Protein AF-A0A527GIJ1-F1 (afdb_monomer_lite)

Sequence (91 aa):
IAIMTRAAPAKLLGLTDRGHLGAGATADIAVYRRDRSIAKMLGQAAYVFKDGDLVVQDGEIIHYRWGKALRLKPPVDKAMVRRLEDYHQQR

pLDDT: mean 95.65, std 5.12, range [54.84, 98.56]

Radius of gyration: 20.39 Å; chains: 1; bounding box: 52×24×48 Å

Structure (mmCIF, N/CA/C/O backbone):
data_AF-A0A527GIJ1-F1
#
_entry.id   AF-A0A527GIJ1-F1
#
loop_
_atom_site.group_PDB
_atom_site.id
_atom_site.type_symbol
_atom_site.label_atom_id
_atom_site.label_alt_id
_atom_site.label_comp_id
_atom_site.label_asym_id
_atom_site.label_entity_id
_atom_site.label_seq_id
_atom_site.pdbx_PDB_ins_code
_atom_site.Cartn_x
_atom_site.Cartn_y
_atom_site.Cartn_z
_atom_site.occupancy
_atom_site.B_iso_or_equiv
_atom_site.auth_seq_id
_atom_site.auth_comp_id
_atom_site.auth_asym_id
_atom_site.auth_atom_id
_atom_site.pdbx_PDB_model_num
ATOM 1 N N . ILE A 1 1 ? -13.393 9.756 3.877 1.00 89.06 1 ILE A N 1
ATOM 2 C CA . ILE A 1 1 ? -12.099 9.148 4.292 1.00 89.06 1 ILE A CA 1
ATOM 3 C C . ILE A 1 1 ? -11.539 8.209 3.220 1.00 89.06 1 ILE A C 1
ATOM 5 O O . ILE A 1 1 ? -10.463 8.500 2.717 1.00 89.06 1 ILE A O 1
ATOM 9 N N . ALA A 1 2 ? -12.243 7.142 2.812 1.00 95.38 2 ALA A N 1
ATOM 10 C CA . ALA A 1 2 ? -11.711 6.154 1.856 1.00 95.38 2 ALA A CA 1
ATOM 11 C C . ALA A 1 2 ? -11.281 6.736 0.490 1.00 95.38 2 ALA A C 1
ATOM 13 O O . ALA A 1 2 ? -10.250 6.337 -0.037 1.00 95.38 2 ALA A O 1
ATOM 14 N N . ILE A 1 3 ? -12.002 7.729 -0.047 1.00 97.56 3 ILE A N 1
ATOM 15 C CA . ILE A 1 3 ? -11.627 8.395 -1.310 1.00 97.56 3 ILE A CA 1
ATOM 16 C C . ILE A 1 3 ? -10.244 9.051 -1.198 1.00 97.56 3 ILE A C 1
ATOM 18 O O . ILE A 1 3 ? -9.335 8.695 -1.936 1.00 97.56 3 ILE A O 1
ATOM 22 N N . MET A 1 4 ? -10.079 9.951 -0.226 1.00 97.69 4 MET A N 1
ATOM 23 C CA . MET A 1 4 ? -8.845 10.708 0.034 1.00 97.69 4 MET A CA 1
ATOM 24 C C . MET A 1 4 ? -7.614 9.824 0.249 1.00 97.69 4 MET A C 1
ATOM 26 O O . MET A 1 4 ? -6.509 10.202 -0.109 1.00 97.69 4 MET A O 1
ATOM 30 N N . THR A 1 5 ? -7.800 8.668 0.875 1.00 96.12 5 THR A N 1
ATOM 31 C CA . THR A 1 5 ? -6.692 7.866 1.410 1.00 96.12 5 THR A CA 1
ATOM 32 C C . THR A 1 5 ? -6.415 6.602 0.600 1.00 96.12 5 THR A C 1
ATOM 34 O O . THR A 1 5 ? -5.382 5.976 0.807 1.00 96.12 5 THR A O 1
ATOM 37 N N . ARG A 1 6 ? -7.352 6.167 -0.257 1.00 97.81 6 ARG A N 1
ATOM 38 C CA . ARG A 1 6 ? -7.253 4.922 -1.037 1.00 97.81 6 ARG A CA 1
ATOM 39 C C . ARG A 1 6 ? -7.581 5.174 -2.510 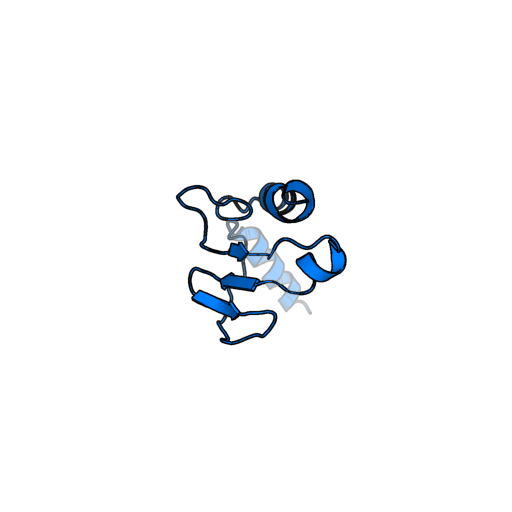1.00 97.81 6 ARG A C 1
ATOM 41 O O . ARG A 1 6 ? -6.676 5.166 -3.338 1.00 97.81 6 ARG A O 1
ATOM 48 N N . ALA A 1 7 ? -8.846 5.452 -2.834 1.00 97.94 7 ALA A N 1
ATOM 49 C CA . ALA A 1 7 ? -9.304 5.474 -4.228 1.00 97.94 7 ALA A CA 1
ATOM 50 C C . ALA A 1 7 ? -8.653 6.585 -5.074 1.00 97.94 7 ALA A C 1
ATOM 52 O O . ALA A 1 7 ? -8.201 6.321 -6.186 1.00 97.94 7 ALA A O 1
ATOM 53 N N . ALA A 1 8 ? -8.574 7.818 -4.559 1.00 98.25 8 ALA A N 1
ATOM 54 C CA . ALA A 1 8 ? -7.978 8.932 -5.296 1.00 98.25 8 ALA A CA 1
ATOM 55 C C . ALA A 1 8 ? -6.455 8.768 -5.486 1.00 98.25 8 ALA A C 1
ATOM 57 O O . ALA A 1 8 ? -6.014 8.900 -6.628 1.00 98.25 8 ALA A O 1
ATOM 58 N N . PRO A 1 9 ? -5.656 8.400 -4.459 1.00 98.31 9 PRO A N 1
ATOM 59 C CA . PRO A 1 9 ? -4.239 8.086 -4.652 1.00 98.31 9 PRO A CA 1
ATOM 60 C C . PRO A 1 9 ? -3.981 6.957 -5.659 1.00 98.31 9 PRO A C 1
ATOM 62 O O . PRO A 1 9 ? -3.137 7.110 -6.538 1.00 98.31 9 PRO A O 1
ATOM 65 N N . ALA A 1 10 ? -4.723 5.846 -5.579 1.00 98.00 10 ALA A N 1
ATOM 66 C CA . ALA A 1 10 ? -4.548 4.727 -6.507 1.00 98.00 10 ALA A CA 1
ATOM 67 C C . ALA A 1 10 ? -4.855 5.137 -7.954 1.00 98.00 10 ALA A C 1
ATOM 69 O O . ALA A 1 10 ? -4.068 4.856 -8.857 1.00 98.00 10 ALA A O 1
ATOM 70 N N . LYS A 1 11 ? -5.950 5.882 -8.162 1.00 97.88 11 LYS A N 1
ATOM 71 C CA . LYS A 1 11 ? -6.317 6.416 -9.478 1.00 97.88 11 LYS A CA 1
ATOM 72 C C . LYS A 1 11 ? -5.269 7.392 -10.015 1.00 97.88 11 LYS A C 1
ATOM 74 O O . LYS A 1 11 ? -4.924 7.308 -11.188 1.00 97.88 11 LYS A O 1
ATOM 79 N N . LEU A 1 12 ? -4.757 8.287 -9.169 1.00 98.06 12 LEU A N 1
ATOM 80 C CA . LEU A 1 12 ? -3.724 9.258 -9.540 1.00 98.06 12 LEU A CA 1
ATOM 81 C C . LEU A 1 12 ? -2.427 8.573 -9.999 1.00 98.06 12 LEU A C 1
ATOM 83 O O . LEU A 1 12 ? -1.802 9.028 -10.950 1.00 98.06 12 LEU A O 1
ATOM 87 N N . LEU A 1 13 ? -2.048 7.471 -9.349 1.00 97.44 13 LEU A N 1
ATOM 88 C CA . LEU A 1 13 ? -0.849 6.693 -9.675 1.00 97.44 13 LEU A CA 1
ATOM 89 C C . LEU A 1 13 ? -1.067 5.648 -10.785 1.00 97.44 13 LEU A C 1
ATOM 91 O O . LEU A 1 13 ? -0.129 4.938 -11.138 1.00 97.44 13 LEU A O 1
ATOM 95 N N . GLY A 1 14 ? -2.286 5.518 -11.322 1.00 96.94 14 GLY A N 1
ATOM 96 C CA . GLY A 1 14 ? -2.618 4.510 -12.336 1.00 96.94 14 GLY A CA 1
ATOM 97 C C . GLY A 1 14 ? -2.636 3.067 -11.813 1.00 96.94 14 GLY A C 1
ATOM 98 O O . GLY A 1 14 ? -2.528 2.128 -12.598 1.00 96.94 14 GLY A O 1
ATOM 99 N N . LEU A 1 15 ? -2.768 2.869 -10.499 1.00 97.25 15 LEU A N 1
ATOM 100 C CA . LEU A 1 15 ? -2.807 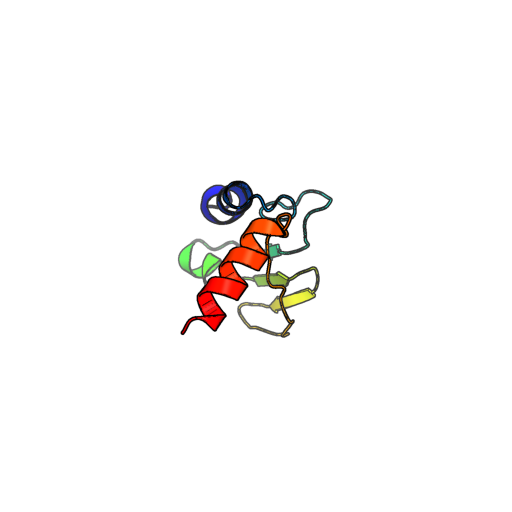1.550 -9.863 1.00 97.25 15 LEU A CA 1
ATOM 101 C C . LEU A 1 15 ? -4.224 0.973 -9.931 1.00 97.25 15 LEU A C 1
ATOM 103 O O . LEU A 1 15 ? -5.001 1.084 -8.984 1.00 97.25 15 LEU A O 1
ATOM 107 N N . THR A 1 16 ? -4.570 0.373 -11.069 1.00 96.44 16 THR A N 1
ATOM 108 C CA . THR A 1 16 ? -5.921 -0.151 -11.339 1.00 96.44 16 THR A CA 1
ATOM 109 C C . THR A 1 16 ? -6.294 -1.378 -10.515 1.00 96.44 16 THR A C 1
ATOM 111 O O . THR A 1 16 ? -7.454 -1.756 -10.505 1.00 96.44 16 THR A O 1
ATOM 114 N N . ASP A 1 17 ? -5.328 -2.022 -9.867 1.00 96.81 17 ASP A N 1
ATOM 115 C CA . ASP A 1 17 ? -5.514 -3.204 -9.024 1.00 96.81 17 ASP A CA 1
ATOM 116 C C . ASP A 1 17 ? -5.555 -2.861 -7.524 1.00 96.81 17 ASP A C 1
ATOM 118 O O . ASP A 1 17 ? -5.542 -3.761 -6.683 1.00 96.81 17 ASP A O 1
ATOM 122 N N . ARG A 1 18 ? -5.555 -1.570 -7.163 1.00 97.62 18 ARG A N 1
ATOM 123 C CA . ARG A 1 18 ? -5.498 -1.076 -5.779 1.00 97.62 18 ARG A CA 1
ATOM 124 C C . ARG A 1 18 ? -6.483 0.061 -5.540 1.00 97.62 18 ARG A C 1
ATOM 126 O O . ARG A 1 18 ? -7.014 0.683 -6.452 1.00 97.62 18 ARG A O 1
ATOM 133 N N . GLY A 1 19 ? -6.723 0.349 -4.261 1.00 97.25 19 GLY A N 1
ATOM 134 C CA . GLY A 1 19 ? -7.592 1.450 -3.835 1.00 97.25 19 GLY A CA 1
ATOM 135 C C . GLY A 1 19 ? -9.094 1.152 -3.912 1.00 97.25 19 GLY A C 1
ATOM 136 O O . GLY A 1 19 ? -9.893 2.044 -3.622 1.00 97.25 19 GLY A O 1
ATOM 137 N N . HIS A 1 20 ? -9.478 -0.083 -4.246 1.00 98.25 20 HIS A N 1
ATOM 138 C CA . HIS A 1 20 ? -10.854 -0.583 -4.238 1.00 98.25 20 HIS A CA 1
ATOM 139 C C . HIS A 1 20 ? -10.919 -2.047 -3.773 1.00 98.25 20 HIS A C 1
ATOM 141 O O . HIS A 1 20 ? -9.896 -2.712 -3.666 1.00 98.25 20 HIS A O 1
ATOM 147 N N . LEU A 1 21 ? -12.136 -2.543 -3.515 1.00 98.25 21 LEU A N 1
ATOM 148 C CA . LEU A 1 21 ? -12.408 -3.916 -3.049 1.00 98.25 21 LEU A CA 1
ATOM 149 C C . LEU A 1 21 ? -13.180 -4.772 -4.073 1.00 98.25 21 LEU A C 1
ATOM 151 O O . LEU A 1 21 ? -13.621 -5.870 -3.752 1.00 98.25 21 LEU A O 1
ATOM 155 N N . GLY A 1 22 ? -13.393 -4.261 -5.291 1.00 97.75 22 GLY A N 1
ATOM 156 C CA . GLY A 1 22 ? -14.005 -5.029 -6.381 1.00 97.75 22 GLY A CA 1
ATOM 157 C C . GLY A 1 22 ? -13.159 -6.231 -6.823 1.00 97.75 22 GLY A C 1
ATOM 158 O O . GLY A 1 22 ? -11.951 -6.269 -6.585 1.00 97.75 22 GLY A O 1
ATOM 159 N N . ALA A 1 23 ? -13.792 -7.196 -7.494 1.00 97.62 23 ALA A N 1
ATOM 160 C CA . ALA A 1 23 ? -13.111 -8.368 -8.043 1.00 97.62 23 ALA A CA 1
ATOM 161 C C . ALA A 1 23 ? -11.935 -7.968 -8.956 1.00 97.62 23 ALA A C 1
ATOM 163 O O . ALA A 1 23 ? -12.033 -7.011 -9.723 1.00 97.62 23 ALA A O 1
ATOM 164 N N . GLY A 1 24 ? -10.821 -8.700 -8.854 1.00 96.19 24 GLY A N 1
ATOM 165 C CA . GLY A 1 24 ? -9.572 -8.391 -9.561 1.00 96.19 24 GLY A CA 1
ATOM 166 C C . GLY A 1 24 ? -8.644 -7.412 -8.831 1.00 96.19 24 GLY A C 1
ATOM 167 O O . GLY A 1 24 ? -7.507 -7.236 -9.260 1.00 96.19 24 GLY A O 1
ATOM 168 N N . ALA A 1 25 ? -9.081 -6.812 -7.718 1.00 97.81 25 ALA A N 1
ATOM 169 C CA . ALA A 1 25 ? -8.190 -6.059 -6.842 1.00 97.81 25 ALA A CA 1
ATOM 170 C C . ALA A 1 25 ? -7.159 -6.973 -6.168 1.00 97.81 25 ALA A C 1
ATOM 172 O O . ALA A 1 25 ? -7.446 -8.117 -5.808 1.00 97.81 25 ALA A O 1
ATOM 173 N N . THR A 1 26 ? -5.983 -6.416 -5.899 1.00 97.62 26 THR A N 1
ATOM 174 C CA . THR A 1 26 ? -5.065 -6.976 -4.911 1.00 97.62 26 THR A CA 1
ATOM 175 C C . THR A 1 26 ? -5.762 -7.002 -3.548 1.00 97.62 26 THR A C 1
ATOM 177 O O . THR A 1 26 ? -6.377 -6.012 -3.149 1.00 97.62 26 THR A O 1
ATOM 180 N N . ALA A 1 27 ? -5.631 -8.106 -2.809 1.00 97.62 27 ALA A N 1
ATOM 181 C CA . ALA A 1 27 ? -6.187 -8.274 -1.464 1.00 97.62 27 ALA A CA 1
ATOM 182 C C . ALA A 1 27 ? -5.394 -7.491 -0.391 1.00 97.62 27 ALA A C 1
ATOM 184 O O . ALA A 1 27 ? -4.902 -8.055 0.587 1.00 97.62 27 ALA A O 1
ATOM 185 N N . ASP A 1 28 ? -5.276 -6.179 -0.602 1.00 97.81 28 ASP A N 1
ATOM 186 C CA . ASP A 1 28 ? -4.745 -5.193 0.336 1.00 97.81 28 ASP A CA 1
ATOM 187 C C . ASP A 1 28 ? -5.927 -4.560 1.092 1.00 97.81 28 ASP A C 1
ATOM 189 O O . ASP A 1 28 ? -6.607 -3.664 0.583 1.00 97.81 28 ASP A O 1
ATOM 193 N N . ILE A 1 29 ? -6.215 -5.057 2.299 1.00 98.31 29 ILE A N 1
ATOM 194 C CA . ILE A 1 29 ? -7.451 -4.750 3.039 1.00 98.31 29 ILE A CA 1
ATOM 195 C C . ILE A 1 29 ? -7.105 -4.260 4.443 1.00 98.31 29 ILE A C 1
ATOM 197 O O . ILE A 1 29 ? -6.361 -4.915 5.161 1.00 98.31 29 ILE A O 1
ATOM 201 N N . ALA A 1 30 ? -7.694 -3.140 4.865 1.00 98.31 30 ALA A N 1
ATOM 202 C CA . ALA A 1 30 ? -7.622 -2.660 6.244 1.00 98.31 30 ALA A CA 1
ATOM 203 C C . ALA A 1 30 ? -9.021 -2.668 6.873 1.00 98.31 30 ALA A C 1
ATOM 205 O O . ALA A 1 30 ? -9.943 -2.040 6.345 1.00 98.31 30 ALA A O 1
ATOM 206 N N . VAL A 1 31 ? -9.170 -3.359 8.003 1.00 98.25 31 VAL A N 1
ATOM 207 C CA . VAL A 1 31 ? -10.418 -3.464 8.767 1.00 98.25 31 VAL A CA 1
ATOM 208 C C . VAL A 1 31 ? -10.267 -2.690 10.070 1.00 98.25 31 VAL A C 1
ATOM 210 O O . VAL A 1 31 ? -9.309 -2.887 10.812 1.00 98.25 31 VAL A O 1
ATOM 213 N N . TYR A 1 32 ? -11.237 -1.831 10.373 1.00 97.62 32 TYR A N 1
ATOM 214 C CA . TYR A 1 32 ? -11.250 -1.011 11.583 1.00 97.62 32 TYR A CA 1
ATOM 215 C C . TYR A 1 32 ? -12.497 -1.315 12.413 1.00 97.62 32 TYR A C 1
ATOM 217 O O . TYR A 1 32 ? -13.600 -1.402 11.865 1.00 97.62 32 TYR A O 1
ATOM 225 N N . ARG A 1 33 ? -12.346 -1.447 13.737 1.00 96.81 33 ARG A N 1
ATOM 226 C CA . ARG A 1 33 ? -13.504 -1.526 14.642 1.00 96.81 33 ARG A CA 1
ATOM 227 C C . ARG A 1 33 ? -14.110 -0.138 14.788 1.00 96.81 33 ARG A C 1
ATOM 229 O O . ARG A 1 33 ? -13.385 0.833 14.971 1.00 96.81 33 ARG A O 1
ATOM 236 N N . ARG A 1 34 ? -15.438 -0.040 14.731 1.00 95.38 34 ARG A N 1
ATOM 237 C CA . ARG A 1 34 ? -16.130 1.237 14.947 1.00 95.38 34 ARG A CA 1
ATOM 238 C C . ARG A 1 34 ? -15.831 1.756 16.355 1.00 95.38 34 ARG A C 1
ATOM 240 O O . ARG A 1 34 ? -16.044 1.041 17.328 1.00 95.38 34 ARG A O 1
ATOM 247 N N . ASP A 1 35 ? -15.395 3.005 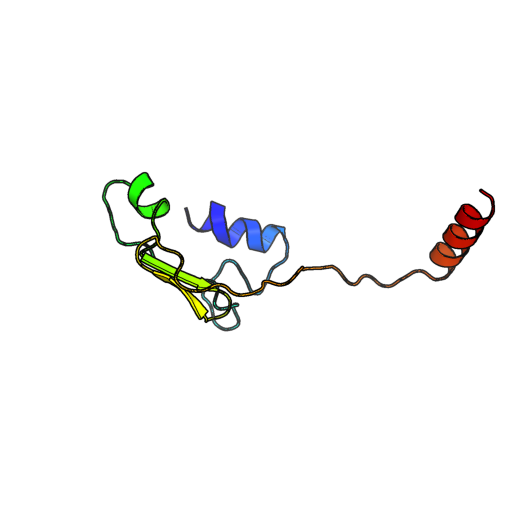16.444 1.00 95.31 35 ASP A N 1
ATOM 248 C CA . ASP A 1 35 ? -15.164 3.734 17.692 1.00 95.31 35 ASP A CA 1
ATOM 249 C C . ASP A 1 35 ? -15.647 5.183 17.497 1.00 95.31 35 ASP A C 1
ATOM 251 O O . ASP A 1 35 ? -15.667 5.692 16.372 1.00 95.31 35 ASP A O 1
ATOM 255 N N . ARG A 1 36 ? -16.065 5.852 18.577 1.00 96.62 36 ARG A N 1
ATOM 256 C CA . ARG A 1 36 ? -16.436 7.277 18.533 1.00 96.62 36 ARG A CA 1
ATOM 257 C C . ARG A 1 36 ? -15.215 8.155 18.252 1.00 96.62 36 ARG A C 1
ATOM 259 O O . ARG A 1 36 ? -15.336 9.192 17.606 1.00 96.62 36 ARG A O 1
ATOM 266 N N . SER A 1 37 ? -14.042 7.734 18.718 1.00 96.62 37 SER A N 1
ATOM 267 C CA . SER A 1 37 ? -12.766 8.367 18.418 1.00 96.62 37 SER A CA 1
ATOM 268 C C . SER A 1 37 ? -12.223 7.855 17.086 1.00 96.62 37 SER A C 1
ATOM 270 O O . SER A 1 37 ? -11.637 6.775 16.998 1.00 96.62 37 SER A O 1
ATOM 272 N N . ILE A 1 38 ? -12.369 8.668 16.037 1.00 94.25 38 ILE A N 1
ATOM 273 C CA . ILE A 1 38 ? -11.821 8.369 14.703 1.00 94.25 38 ILE A CA 1
ATOM 274 C C . ILE A 1 38 ? -10.295 8.224 14.746 1.00 94.25 38 ILE A C 1
ATOM 276 O O . ILE A 1 38 ? -9.742 7.381 14.042 1.00 94.25 38 ILE A O 1
ATOM 280 N N . ALA A 1 39 ? -9.622 9.005 15.595 1.00 94.69 39 ALA A N 1
ATOM 281 C CA . ALA A 1 39 ? -8.178 8.916 15.784 1.00 94.69 39 ALA A CA 1
ATOM 282 C C . ALA A 1 39 ? -7.769 7.542 16.332 1.00 94.69 39 ALA A C 1
ATOM 284 O O . ALA A 1 39 ? -6.889 6.898 15.767 1.00 94.69 39 ALA A O 1
ATOM 285 N N . LYS A 1 40 ? -8.458 7.053 17.372 1.00 94.62 40 LYS A N 1
ATOM 286 C CA . LYS A 1 40 ? -8.209 5.719 17.934 1.00 94.62 40 LYS A CA 1
ATOM 287 C C . LYS A 1 40 ? -8.523 4.622 16.918 1.00 94.62 40 LYS A C 1
ATOM 289 O O . LYS A 1 40 ? -7.712 3.725 16.719 1.00 94.62 40 LYS A O 1
ATOM 294 N N . MET A 1 41 ? -9.662 4.737 16.230 1.00 95.38 41 MET A N 1
ATOM 295 C CA . MET A 1 41 ? -10.078 3.791 15.195 1.00 95.38 41 MET A CA 1
ATOM 296 C C . MET A 1 41 ? -9.030 3.657 14.086 1.00 95.38 41 MET A C 1
ATOM 298 O O . MET A 1 41 ? -8.681 2.545 13.718 1.00 95.38 41 MET A O 1
ATOM 302 N N . LEU A 1 42 ? -8.541 4.767 13.527 1.00 95.44 42 LEU A N 1
ATOM 303 C CA . LEU A 1 42 ? -7.601 4.729 12.403 1.00 95.44 42 LEU A CA 1
ATOM 304 C C . LEU A 1 42 ? -6.152 4.478 12.832 1.00 95.44 42 LEU A C 1
ATOM 306 O O . LEU A 1 42 ? -5.372 3.995 12.013 1.00 95.44 42 LEU A O 1
ATOM 310 N N . GLY A 1 43 ? -5.804 4.786 14.084 1.00 95.62 43 GLY A N 1
ATOM 311 C CA . GLY A 1 43 ? -4.483 4.523 14.654 1.00 95.62 43 GLY A CA 1
ATOM 312 C C . GLY A 1 43 ? -4.222 3.045 14.951 1.00 95.62 43 GLY A C 1
ATOM 313 O O . GLY A 1 43 ? -3.069 2.633 14.949 1.00 95.62 43 GLY A O 1
ATOM 314 N N . GLN A 1 44 ? -5.271 2.240 15.164 1.00 96.50 44 GLN A N 1
ATOM 315 C CA . GLN A 1 44 ? -5.160 0.805 15.446 1.00 96.50 44 GLN A CA 1
ATOM 316 C C . GLN A 1 44 ? -6.147 0.004 14.590 1.00 96.50 44 GLN A C 1
ATOM 318 O O . GLN A 1 44 ? -7.329 -0.134 14.913 1.00 96.50 44 GLN A O 1
ATOM 323 N N . ALA A 1 45 ? -5.656 -0.536 13.472 1.00 97.31 45 ALA A N 1
ATOM 324 C CA . ALA A 1 45 ? -6.443 -1.433 12.634 1.00 97.31 45 ALA A CA 1
ATOM 325 C C . ALA A 1 45 ? -6.717 -2.759 13.360 1.00 97.31 45 ALA A C 1
ATOM 327 O O . ALA A 1 45 ? -5.826 -3.332 13.980 1.00 97.31 45 ALA A O 1
ATOM 328 N N . ALA A 1 46 ? -7.943 -3.267 13.236 1.00 98.19 46 ALA A N 1
ATOM 329 C CA . ALA A 1 46 ? -8.314 -4.581 13.754 1.00 98.19 46 ALA A CA 1
ATOM 330 C C . ALA A 1 46 ? -7.608 -5.688 12.970 1.00 98.19 46 ALA A C 1
ATOM 332 O O . ALA A 1 46 ? -7.093 -6.629 13.555 1.00 98.19 46 ALA A O 1
ATOM 333 N N . TYR A 1 47 ? -7.569 -5.538 11.645 1.00 98.56 47 TYR A N 1
ATOM 334 C CA . TYR A 1 47 ? -6.868 -6.447 10.750 1.00 98.56 47 TYR A CA 1
ATOM 335 C C . TYR A 1 47 ? -6.274 -5.672 9.580 1.00 98.56 47 TYR A C 1
ATOM 337 O O . TYR A 1 47 ? -6.909 -4.748 9.057 1.00 98.56 47 TYR A O 1
ATOM 345 N N . VAL A 1 48 ? -5.087 -6.077 9.135 1.00 98.38 48 VAL A N 1
ATOM 346 C CA . VAL A 1 48 ? -4.528 -5.656 7.846 1.00 98.38 48 VAL A CA 1
ATOM 347 C C . VAL A 1 48 ? -4.100 -6.889 7.073 1.00 98.38 48 VAL A C 1
ATOM 349 O O . VAL A 1 48 ? -3.313 -7.694 7.569 1.00 98.38 48 VAL A O 1
ATOM 352 N N . PHE A 1 49 ? -4.607 -7.003 5.851 1.00 98.12 49 PHE A N 1
ATOM 353 C CA . PHE A 1 49 ? -4.210 -8.008 4.879 1.00 98.12 49 PHE A CA 1
ATOM 354 C C . PHE A 1 49 ? -3.329 -7.361 3.817 1.00 98.12 49 PHE A C 1
ATOM 356 O O . PHE A 1 49 ? -3.661 -6.284 3.313 1.00 98.12 49 PHE A O 1
ATOM 363 N N . LYS A 1 50 ? -2.223 -8.022 3.475 1.00 97.81 50 LYS A N 1
ATOM 364 C CA . LYS A 1 50 ? -1.298 -7.617 2.416 1.00 97.81 50 LYS A CA 1
ATOM 365 C C . LYS A 1 50 ? -1.178 -8.743 1.399 1.00 97.81 50 LYS A C 1
ATOM 367 O O . LYS A 1 50 ? -0.685 -9.823 1.721 1.00 97.81 50 LYS A O 1
ATOM 372 N N . ASP A 1 51 ? -1.602 -8.474 0.165 1.00 96.50 51 ASP A N 1
ATOM 373 C CA . ASP A 1 51 ? -1.659 -9.460 -0.920 1.00 96.50 51 ASP A CA 1
ATOM 374 C C . ASP A 1 51 ? -2.352 -10.777 -0.467 1.00 96.50 51 ASP A C 1
ATOM 376 O O . ASP A 1 51 ? -1.941 -11.873 -0.846 1.00 96.50 51 ASP A O 1
ATOM 380 N N . GLY A 1 52 ? -3.381 -10.665 0.387 1.00 96.31 52 GLY A N 1
ATOM 381 C CA . GLY A 1 52 ? -4.150 -11.787 0.944 1.00 96.31 52 GLY A CA 1
ATOM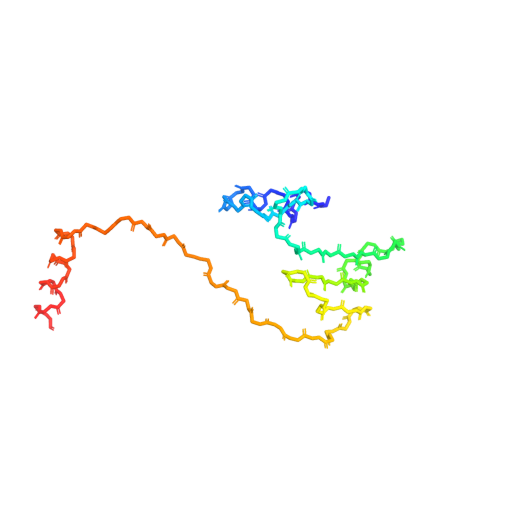 382 C C . GLY A 1 52 ? -3.666 -12.333 2.293 1.00 96.31 52 GLY A C 1
ATOM 383 O O . GLY A 1 52 ? -4.443 -12.997 2.975 1.00 96.31 52 GLY A O 1
ATOM 384 N N . ASP A 1 53 ? -2.446 -12.009 2.724 1.00 97.50 53 ASP A N 1
ATOM 385 C CA . ASP A 1 53 ? -1.878 -12.536 3.971 1.00 97.50 53 ASP A CA 1
ATOM 386 C C . ASP A 1 53 ? -2.208 -11.607 5.142 1.00 97.50 53 ASP A C 1
ATOM 388 O O . ASP A 1 53 ? -2.042 -10.389 5.037 1.00 97.50 53 ASP A O 1
ATOM 392 N N . LEU A 1 54 ? -2.648 -12.166 6.271 1.00 98.06 54 LEU A N 1
ATOM 393 C CA . LEU A 1 54 ? -2.896 -11.396 7.490 1.00 98.06 54 LEU A CA 1
ATOM 394 C C . LEU A 1 54 ? -1.560 -10.967 8.118 1.00 98.06 54 LEU A C 1
ATOM 396 O O . LEU A 1 54 ? -0.800 -11.807 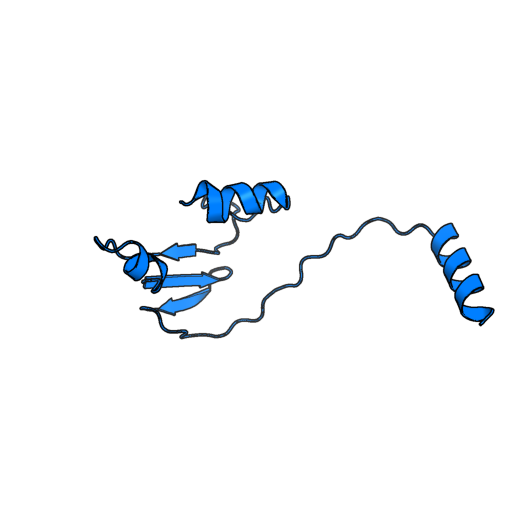8.592 1.00 98.06 54 LEU A O 1
ATOM 400 N N . VAL A 1 55 ? -1.286 -9.661 8.129 1.00 98.25 55 VAL A N 1
ATOM 401 C CA . VAL A 1 55 ? -0.015 -9.089 8.617 1.00 98.25 55 VAL A CA 1
ATOM 402 C C . VAL A 1 55 ? -0.156 -8.301 9.915 1.00 98.25 55 VAL A C 1
ATOM 404 O O . VAL A 1 55 ? 0.797 -8.231 10.687 1.00 98.25 55 VAL A O 1
ATOM 407 N N . VAL A 1 56 ? -1.337 -7.737 10.184 1.00 98.38 56 VAL A N 1
ATOM 408 C CA . VAL A 1 56 ? -1.651 -7.042 11.443 1.00 98.38 56 VAL A CA 1
ATOM 409 C C . VAL A 1 56 ? -2.922 -7.625 12.025 1.00 98.38 56 VAL A C 1
ATOM 411 O O . VAL A 1 56 ? -3.905 -7.779 11.298 1.00 98.38 56 VAL A O 1
ATOM 414 N N . GLN A 1 57 ? -2.917 -7.870 13.330 1.00 98.38 57 GLN A N 1
ATOM 415 C CA . GLN A 1 57 ? -4.092 -8.229 14.109 1.00 98.38 57 GLN A CA 1
ATOM 416 C C . GLN A 1 57 ? -4.118 -7.404 15.396 1.00 98.38 57 GLN A C 1
ATOM 418 O O . GLN A 1 57 ? -3.134 -7.330 16.122 1.00 98.38 57 GLN A O 1
ATOM 423 N N . ASP A 1 58 ? -5.258 -6.772 15.664 1.00 97.19 58 ASP A N 1
ATOM 424 C CA . ASP A 1 58 ? -5.530 -5.981 16.866 1.00 97.19 58 ASP A CA 1
ATOM 425 C C . ASP A 1 58 ? -4.498 -4.875 17.149 1.00 97.19 58 ASP A C 1
ATOM 427 O O . ASP A 1 58 ? -4.193 -4.561 18.295 1.00 97.19 58 ASP A O 1
ATOM 431 N N . GLY A 1 59 ? -4.004 -4.240 16.082 1.00 96.62 59 GLY A N 1
ATOM 432 C CA . GLY A 1 59 ? -3.005 -3.170 16.133 1.00 96.62 59 GLY A CA 1
ATOM 433 C C . GLY A 1 59 ? -1.553 -3.653 16.123 1.00 96.62 59 GLY A C 1
ATOM 434 O O . GLY A 1 59 ? -0.664 -2.834 15.909 1.00 96.62 59 GLY A O 1
ATOM 435 N N . GLU A 1 60 ? -1.316 -4.957 16.268 1.00 97.94 60 GLU A N 1
ATOM 436 C CA . GLU A 1 60 ? 0.018 -5.551 16.351 1.00 97.94 60 GLU A CA 1
ATOM 437 C C . GLU A 1 60 ? 0.414 -6.239 15.043 1.00 97.94 60 GLU A C 1
ATOM 439 O O . GLU A 1 60 ? -0.398 -6.907 14.396 1.00 97.94 60 GLU A O 1
ATOM 444 N N . ILE A 1 61 ? 1.679 -6.096 14.643 1.00 97.44 61 ILE A N 1
ATOM 445 C CA . ILE A 1 61 ? 2.231 -6.803 13.480 1.00 97.44 61 ILE A CA 1
ATOM 446 C C . ILE A 1 61 ? 2.474 -8.260 13.881 1.00 97.44 61 ILE A C 1
ATOM 448 O O . ILE A 1 61 ? 3.302 -8.534 14.744 1.00 97.44 61 ILE A O 1
ATOM 452 N N . ILE A 1 62 ? 1.784 -9.196 13.228 1.00 97.75 62 ILE A N 1
ATOM 453 C CA . ILE A 1 62 ? 1.887 -10.634 13.530 1.00 97.75 62 ILE A CA 1
ATOM 454 C C . ILE A 1 62 ? 2.723 -11.408 12.509 1.00 97.75 62 ILE A C 1
ATOM 456 O O . ILE A 1 62 ? 3.184 -12.512 12.788 1.00 97.75 62 ILE A O 1
ATOM 460 N N . HIS A 1 63 ? 2.906 -10.852 11.311 1.00 94.31 63 HIS A N 1
ATOM 461 C CA . HIS A 1 63 ? 3.603 -11.518 10.219 1.00 94.31 63 HIS A CA 1
ATOM 462 C C . HIS A 1 63 ? 4.278 -10.502 9.296 1.00 94.31 63 HIS A C 1
ATOM 464 O O . HIS A 1 63 ? 3.695 -9.475 8.943 1.00 94.31 63 HIS A O 1
ATOM 470 N N . TYR A 1 64 ? 5.501 -10.816 8.868 1.00 93.75 64 TYR A N 1
ATOM 471 C CA . TYR A 1 64 ? 6.262 -10.011 7.918 1.00 93.75 64 TYR A CA 1
ATOM 472 C C . TYR A 1 64 ? 6.265 -10.657 6.537 1.00 93.75 64 TYR A C 1
ATOM 474 O O . TYR A 1 64 ? 6.626 -11.822 6.385 1.00 93.75 64 TYR A O 1
ATOM 482 N N . ARG A 1 65 ? 5.955 -9.851 5.518 1.00 91.69 65 ARG A N 1
ATOM 483 C CA . ARG A 1 65 ? 5.988 -10.245 4.109 1.00 91.69 65 ARG A CA 1
ATOM 484 C C . ARG A 1 65 ? 6.760 -9.222 3.285 1.00 91.69 65 ARG A C 1
ATOM 486 O O . ARG A 1 65 ? 6.562 -8.017 3.434 1.00 91.69 65 ARG A O 1
ATOM 493 N N . TRP A 1 66 ? 7.602 -9.703 2.375 1.00 94.31 66 TRP A N 1
ATOM 494 C CA . TRP A 1 66 ? 8.280 -8.844 1.407 1.00 94.31 66 TRP A CA 1
ATOM 495 C C . TRP A 1 66 ? 7.289 -8.229 0.414 1.00 94.31 66 TRP A C 1
ATOM 497 O O . TRP A 1 66 ? 6.469 -8.926 -0.182 1.00 94.31 66 TRP A O 1
ATOM 507 N N . GLY A 1 67 ? 7.392 -6.914 0.225 1.00 92.50 67 GLY A N 1
ATOM 508 C CA . GLY A 1 67 ? 6.634 -6.183 -0.787 1.00 92.50 67 GLY A CA 1
ATOM 509 C C . GLY A 1 67 ? 7.257 -6.265 -2.184 1.00 92.50 67 GLY A C 1
ATOM 510 O O . GLY A 1 67 ? 8.241 -6.963 -2.424 1.00 92.50 67 GLY A O 1
ATOM 511 N N . LYS A 1 68 ? 6.688 -5.497 -3.118 1.00 93.81 68 LYS A N 1
ATOM 512 C CA . LYS A 1 68 ? 7.185 -5.359 -4.495 1.00 93.81 68 LYS A CA 1
ATOM 513 C C . LYS A 1 68 ? 7.498 -3.897 -4.798 1.00 93.81 68 LYS A C 1
ATOM 515 O O . LYS A 1 68 ? 6.724 -3.014 -4.438 1.00 93.81 68 LYS A O 1
ATOM 520 N N . ALA A 1 69 ? 8.591 -3.655 -5.518 1.00 95.44 69 ALA A N 1
ATOM 521 C CA . ALA A 1 69 ? 8.872 -2.350 -6.106 1.00 95.44 69 ALA A CA 1
ATOM 522 C C . ALA A 1 69 ? 8.111 -2.210 -7.433 1.00 95.44 69 ALA A C 1
ATOM 524 O O . ALA A 1 69 ? 8.344 -2.972 -8.374 1.00 95.44 69 ALA A O 1
ATOM 525 N N . LEU A 1 70 ? 7.194 -1.244 -7.508 1.00 94.81 70 LEU A N 1
ATOM 526 C CA . LEU A 1 70 ? 6.470 -0.939 -8.740 1.00 94.81 70 LEU A CA 1
ATOM 527 C C . LEU A 1 70 ? 7.339 -0.039 -9.620 1.00 94.81 70 LEU A C 1
ATOM 529 O O . LEU A 1 70 ? 7.756 1.035 -9.195 1.00 94.81 70 LEU A O 1
ATOM 533 N N . ARG A 1 71 ? 7.615 -0.484 -10.848 1.00 95.31 71 ARG A N 1
ATOM 534 C CA . ARG A 1 71 ? 8.385 0.277 -11.837 1.00 95.31 71 ARG A CA 1
ATOM 535 C C . ARG A 1 71 ? 7.644 0.329 -13.160 1.00 95.31 71 ARG A C 1
ATOM 537 O O . ARG A 1 71 ? 7.035 -0.659 -13.573 1.00 95.31 71 ARG A O 1
ATOM 544 N N . LEU A 1 72 ? 7.768 1.452 -13.853 1.00 94.31 72 LEU A N 1
ATOM 545 C CA . LEU A 1 72 ? 7.398 1.517 -15.258 1.00 94.31 72 LEU A CA 1
ATOM 546 C C . LEU A 1 72 ? 8.437 0.749 -16.081 1.00 94.31 72 LEU A C 1
ATOM 548 O O . LEU A 1 72 ? 9.624 0.730 -15.751 1.00 94.31 72 LEU A O 1
ATOM 552 N N . LYS A 1 73 ? 7.987 0.122 -17.165 1.00 93.25 73 LYS A N 1
ATOM 553 C CA . LYS A 1 73 ? 8.856 -0.508 -18.162 1.00 93.25 73 LYS A CA 1
ATOM 554 C C . LYS A 1 73 ? 8.651 0.190 -19.511 1.00 93.25 73 LYS A C 1
ATOM 556 O O . LYS A 1 73 ? 8.051 -0.405 -20.405 1.00 93.25 73 LYS A O 1
ATOM 561 N N . PRO A 1 74 ? 9.067 1.463 -19.644 1.00 94.56 74 PRO A N 1
ATOM 562 C CA . PRO A 1 74 ? 9.003 2.140 -20.928 1.00 94.56 74 PRO A CA 1
ATOM 563 C C . PRO A 1 74 ? 9.955 1.462 -21.928 1.00 94.56 74 PRO A C 1
ATOM 565 O O . PRO A 1 74 ? 10.934 0.826 -21.518 1.00 94.56 74 PRO A O 1
ATOM 568 N N . PRO A 1 75 ? 9.685 1.570 -23.238 1.00 95.50 75 PRO A N 1
ATOM 569 C CA . PRO A 1 75 ? 10.632 1.133 -24.253 1.00 95.50 75 PRO A CA 1
ATOM 570 C C . PRO A 1 75 ? 11.934 1.937 -24.152 1.00 95.50 75 PRO A C 1
ATOM 572 O O . PRO A 1 75 ? 11.926 3.124 -23.828 1.00 95.50 75 PRO A O 1
ATOM 575 N N . VAL A 1 76 ? 13.054 1.276 -24.437 1.00 94.81 76 VAL A N 1
ATOM 576 C CA . VAL A 1 76 ? 14.385 1.891 -24.411 1.00 94.81 76 VAL A CA 1
ATOM 577 C C . VAL A 1 76 ? 14.750 2.374 -25.811 1.00 94.81 76 VAL A C 1
ATOM 579 O O . VAL A 1 76 ? 14.691 1.599 -26.767 1.00 94.81 76 VAL A O 1
ATOM 582 N N . ASP A 1 77 ? 15.173 3.632 -25.921 1.00 96.69 77 ASP A N 1
ATOM 583 C CA . ASP A 1 77 ? 15.735 4.181 -27.153 1.00 96.69 77 ASP A CA 1
ATOM 584 C C . ASP A 1 77 ? 17.228 3.830 -27.265 1.00 96.69 77 ASP A C 1
ATOM 586 O O . ASP A 1 77 ? 18.063 4.324 -26.504 1.00 96.69 77 ASP A O 1
ATOM 590 N N . LYS A 1 78 ? 17.571 2.985 -28.244 1.00 96.50 78 LYS A N 1
ATOM 591 C CA . LYS A 1 78 ? 18.950 2.539 -28.496 1.00 96.50 78 LYS A CA 1
ATOM 592 C C . LYS A 1 78 ? 19.887 3.684 -28.889 1.00 96.50 78 LYS A C 1
ATOM 594 O O . LYS A 1 78 ? 21.063 3.636 -28.537 1.00 96.50 78 LYS A O 1
ATOM 599 N N . ALA A 1 79 ? 19.396 4.695 -29.609 1.00 96.81 79 ALA A N 1
ATOM 600 C CA . ALA A 1 79 ? 20.214 5.843 -29.994 1.00 96.81 79 ALA A CA 1
ATOM 601 C C . ALA A 1 79 ? 20.578 6.683 -28.762 1.00 96.81 79 ALA A C 1
ATOM 603 O O . ALA A 1 79 ? 21.721 7.120 -28.625 1.00 96.81 79 ALA A O 1
ATOM 604 N N . MET A 1 80 ? 19.630 6.842 -27.832 1.00 95.75 80 MET A N 1
ATOM 605 C CA . MET A 1 80 ? 19.871 7.525 -26.561 1.00 95.75 80 MET A CA 1
ATOM 606 C C . MET A 1 80 ? 20.844 6.752 -25.666 1.00 95.75 80 MET A C 1
ATOM 608 O O . MET A 1 80 ? 21.731 7.361 -25.075 1.00 95.75 80 MET A O 1
ATOM 612 N N . VAL A 1 81 ? 20.721 5.421 -25.599 1.00 95.69 81 VAL A N 1
ATOM 613 C CA . VAL A 1 81 ? 21.665 4.573 -24.848 1.00 95.69 81 VAL A CA 1
ATOM 614 C C . VAL A 1 81 ? 23.089 4.779 -25.353 1.00 95.69 81 VAL A C 1
ATOM 616 O O . VAL A 1 81 ? 23.957 5.133 -24.562 1.00 95.69 81 VAL A O 1
ATOM 619 N N . ARG A 1 82 ? 23.307 4.670 -26.669 1.00 95.31 82 ARG A N 1
ATOM 620 C CA . ARG A 1 82 ? 24.632 4.874 -27.268 1.00 95.31 82 ARG A CA 1
ATOM 621 C C . ARG A 1 82 ? 25.194 6.264 -26.960 1.00 95.31 82 ARG A C 1
ATOM 623 O O . ARG A 1 82 ? 26.343 6.391 -26.562 1.00 95.31 82 ARG A O 1
ATOM 630 N N . ARG A 1 83 ? 24.363 7.307 -27.078 1.00 95.81 83 ARG A N 1
ATOM 631 C CA . ARG A 1 83 ? 24.759 8.686 -26.751 1.00 95.81 83 ARG A CA 1
ATOM 632 C C . ARG A 1 83 ? 25.214 8.830 -25.294 1.00 95.81 83 ARG A C 1
ATOM 634 O O . ARG A 1 83 ? 26.154 9.572 -25.024 1.00 95.81 83 ARG A O 1
ATOM 641 N N . LEU A 1 84 ? 24.523 8.179 -24.359 1.00 95.31 84 LEU A N 1
ATOM 642 C CA . LEU A 1 84 ? 24.873 8.217 -22.939 1.00 95.31 84 LEU A CA 1
ATOM 643 C C . LEU A 1 84 ? 26.164 7.441 -22.658 1.00 95.31 84 LEU A C 1
ATOM 645 O O . LEU A 1 84 ? 27.004 7.936 -21.913 1.00 95.31 84 LEU A O 1
ATOM 649 N N . GLU A 1 85 ? 26.345 6.272 -23.273 1.00 95.88 85 GLU A N 1
ATOM 650 C CA . GLU A 1 85 ? 27.581 5.484 -23.171 1.00 95.88 85 GLU A CA 1
ATOM 651 C C . GLU A 1 85 ? 28.795 6.295 -23.638 1.00 95.88 85 GLU A C 1
ATOM 653 O O . GLU A 1 85 ? 29.767 6.417 -22.891 1.00 95.88 85 GLU A O 1
ATOM 658 N N . ASP A 1 86 ? 28.698 6.938 -24.806 1.00 95.25 86 ASP A N 1
ATOM 659 C CA . ASP A 1 86 ? 29.760 7.793 -25.346 1.00 95.25 86 ASP A CA 1
ATOM 660 C C . ASP A 1 86 ? 30.080 8.970 -24.399 1.00 95.25 86 ASP A C 1
ATOM 662 O O . ASP A 1 86 ? 31.246 9.283 -24.161 1.00 95.25 86 ASP A O 1
ATOM 666 N N . TYR A 1 87 ? 29.057 9.610 -23.812 1.00 93.94 87 TYR A N 1
ATOM 667 C CA . TYR A 1 87 ? 29.236 10.713 -22.856 1.00 93.94 87 TYR A CA 1
ATOM 668 C C . TYR A 1 87 ? 29.938 10.270 -21.564 1.00 93.94 87 TYR A C 1
ATOM 670 O O . TYR A 1 87 ? 30.780 10.998 -21.039 1.00 93.94 87 TYR A O 1
ATOM 678 N N . HIS A 1 88 ? 29.601 9.088 -21.043 1.00 93.25 88 HI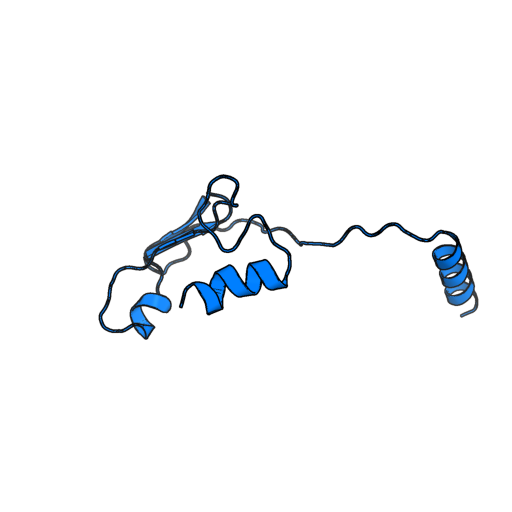S A N 1
ATOM 679 C CA . HIS A 1 88 ? 30.195 8.564 -19.812 1.00 93.25 88 HIS A CA 1
ATOM 680 C C . HIS A 1 88 ? 31.629 8.057 -20.001 1.00 93.25 88 HIS A C 1
ATOM 682 O O . HIS A 1 88 ? 32.383 8.066 -19.036 1.00 93.25 88 HIS A O 1
ATOM 688 N N . GLN A 1 89 ? 32.018 7.647 -21.213 1.00 88.12 89 GLN A N 1
ATOM 689 C CA . GLN A 1 89 ? 33.379 7.184 -21.519 1.00 88.12 89 GLN A CA 1
ATOM 690 C C . GLN A 1 89 ? 34.376 8.320 -21.801 1.00 88.12 89 GLN A C 1
ATOM 692 O O . GLN A 1 89 ? 35.581 8.101 -21.734 1.00 88.12 89 GLN A O 1
ATOM 697 N N . GLN A 1 90 ? 33.901 9.531 -22.108 1.00 77.19 90 GLN A N 1
ATOM 698 C CA . GLN A 1 90 ? 34.747 10.714 -22.339 1.00 77.19 90 GLN A CA 1
ATOM 699 C C . GLN A 1 90 ? 35.161 11.444 -21.043 1.00 77.19 90 GLN A C 1
ATOM 701 O O . GLN A 1 90 ? 35.772 12.512 -21.117 1.00 77.19 90 GLN A O 1
ATOM 706 N N . ARG A 1 91 ? 34.819 10.898 -19.869 1.00 54.84 91 ARG A N 1
ATOM 707 C CA . ARG A 1 91 ? 35.188 11.417 -18.547 1.00 54.84 91 ARG A CA 1
ATOM 708 C C . ARG A 1 91 ? 36.110 10.464 -17.806 1.00 54.84 91 ARG A C 1
ATOM 710 O O . ARG A 1 91 ? 35.663 9.334 -17.522 1.00 54.84 91 ARG A O 1
#

Secondary structure (DSSP, 8-state):
-HIIIIIHHHHHTT-TTSS--STTS---EEE----S-HHHHHHS-SEEEETTEEEEETTEE------------PPP-HHHHHHHHHHHHT-

Foldseek 3Di:
DLCVPWVVVCVVVVVPQTSDDDPNHQQFDFAFDDDPPPCVRVQATCWTAGSRHTQDHRRDGDDDDDDDDDDDDDDDDPVVVVVVVVVVVVD